Protein AF-A0A5B7I3T1-F1 (afdb_monomer_lite)

pLDDT: mean 74.17, std 13.53, range [40.31, 91.31]

Structure (mmCIF, N/CA/C/O backbone):
data_AF-A0A5B7I3T1-F1
#
_entry.id   AF-A0A5B7I3T1-F1
#
loop_
_atom_site.group_PDB
_atom_site.id
_atom_site.type_symbol
_atom_site.label_atom_id
_atom_site.label_alt_id
_atom_site.label_comp_id
_atom_site.label_asym_id
_atom_site.label_entity_id
_atom_site.label_seq_id
_atom_site.pdbx_PDB_ins_code
_atom_site.Cartn_x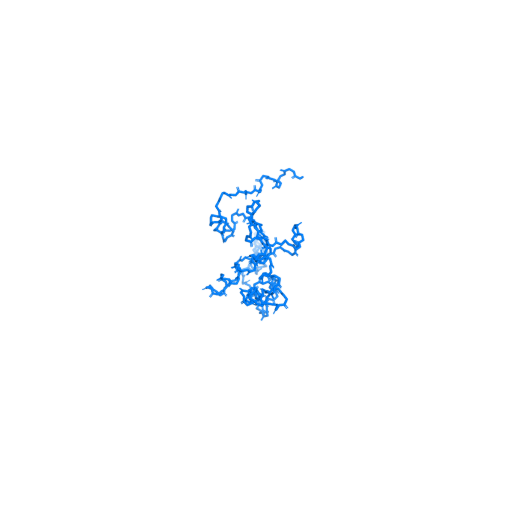
_atom_site.Cartn_y
_atom_site.Cartn_z
_atom_site.occupancy
_atom_site.B_iso_or_equiv
_atom_site.auth_seq_id
_atom_site.auth_comp_id
_atom_site.auth_asym_id
_atom_site.auth_atom_id
_atom_site.pdbx_PDB_model_num
ATOM 1 N N . MET A 1 1 ? 17.374 12.296 4.488 1.00 43.62 1 MET A N 1
ATOM 2 C CA . MET A 1 1 ? 15.973 12.044 4.910 1.00 43.62 1 MET A CA 1
ATOM 3 C C . MET A 1 1 ? 15.002 13.210 4.666 1.00 43.62 1 MET A C 1
ATOM 5 O O . MET A 1 1 ? 13.813 12.950 4.581 1.00 43.62 1 MET A O 1
ATOM 9 N N . GLY A 1 2 ? 15.448 14.465 4.498 1.00 49.62 2 GLY A N 1
ATOM 10 C CA . GLY A 1 2 ? 14.534 15.616 4.335 1.00 49.62 2 GLY A CA 1
ATOM 11 C C . GLY A 1 2 ? 13.860 15.791 2.962 1.00 49.62 2 GLY A C 1
ATOM 12 O O . GLY A 1 2 ? 12.846 16.472 2.872 1.00 49.62 2 GLY A O 1
ATOM 13 N N . HIS A 1 3 ? 14.375 15.177 1.889 1.00 48.91 3 HIS A N 1
ATOM 14 C CA . HIS A 1 3 ? 13.813 15.349 0.537 1.00 48.91 3 HIS A CA 1
ATOM 15 C C . HIS A 1 3 ? 12.575 14.467 0.271 1.00 48.91 3 HIS A C 1
ATOM 17 O O . HIS A 1 3 ? 11.717 14.838 -0.525 1.00 48.91 3 HIS A O 1
ATOM 23 N N . LEU A 1 4 ? 12.450 13.332 0.970 1.00 54.28 4 LEU A N 1
ATOM 24 C CA . LEU A 1 4 ? 11.307 12.415 0.847 1.00 54.28 4 LEU A CA 1
ATOM 25 C C . LEU A 1 4 ? 10.047 12.960 1.531 1.00 54.28 4 LEU A C 1
ATOM 27 O O . LEU A 1 4 ? 8.945 12.756 1.040 1.00 54.28 4 LEU A O 1
ATOM 31 N N . MET A 1 5 ? 10.191 13.720 2.623 1.00 52.44 5 MET A N 1
ATOM 32 C CA . MET A 1 5 ? 9.030 14.297 3.314 1.00 52.44 5 MET A CA 1
ATOM 33 C C . MET A 1 5 ? 8.303 15.366 2.492 1.00 52.44 5 MET A C 1
ATOM 35 O O . MET A 1 5 ? 7.105 15.547 2.670 1.00 52.44 5 MET A O 1
ATOM 39 N N . LYS A 1 6 ? 8.980 16.010 1.531 1.00 54.41 6 LYS A N 1
ATOM 40 C CA . LYS A 1 6 ? 8.332 16.928 0.577 1.00 54.41 6 LYS A CA 1
ATOM 41 C C . LYS A 1 6 ? 7.476 16.209 -0.474 1.00 54.41 6 LYS A C 1
ATOM 43 O O . LYS A 1 6 ? 6.764 16.873 -1.216 1.00 54.41 6 LYS A O 1
ATOM 48 N N . GLN A 1 7 ? 7.562 14.881 -0.554 1.00 56.81 7 GLN A N 1
ATOM 49 C CA . GLN A 1 7 ? 6.804 14.050 -1.495 1.00 56.81 7 GLN A CA 1
ATOM 50 C C . GLN A 1 7 ? 5.624 13.333 -0.825 1.00 56.81 7 GLN A C 1
ATOM 52 O O . GLN A 1 7 ? 4.859 12.651 -1.503 1.00 56.81 7 GLN A O 1
ATOM 57 N N . LEU A 1 8 ? 5.462 13.480 0.495 1.00 63.47 8 LEU A N 1
ATOM 58 C CA . LEU A 1 8 ? 4.336 12.913 1.223 1.00 63.47 8 LEU A CA 1
ATOM 59 C C . LEU A 1 8 ? 3.145 13.874 1.127 1.00 63.47 8 LEU A C 1
ATOM 61 O O . LEU A 1 8 ? 3.065 14.860 1.857 1.00 63.47 8 LEU A O 1
ATOM 65 N N . TYR A 1 9 ? 2.223 13.586 0.213 1.00 64.50 9 TYR A N 1
ATOM 66 C CA . TYR A 1 9 ? 0.971 14.323 0.090 1.00 64.50 9 TYR A CA 1
ATOM 67 C C . TYR A 1 9 ? -0.132 13.608 0.876 1.00 64.50 9 TYR A C 1
ATOM 69 O O . TYR A 1 9 ? -0.548 12.505 0.526 1.00 64.50 9 TYR A O 1
ATOM 77 N N . VAL A 1 10 ? -0.607 14.243 1.949 1.00 70.31 10 VAL A N 1
ATOM 78 C CA . VAL A 1 10 ? -1.804 13.814 2.683 1.00 70.31 10 VAL A CA 1
ATOM 79 C C . VAL A 1 10 ? -2.955 14.693 2.207 1.00 70.31 10 VAL A C 1
ATOM 81 O O . VAL A 1 10 ? -3.184 15.781 2.729 1.00 70.31 10 VAL A O 1
ATOM 84 N N . GLY A 1 11 ? -3.616 14.249 1.139 1.00 67.00 11 GLY A N 1
ATOM 85 C CA . GLY A 1 11 ? -4.779 14.934 0.582 1.00 67.00 11 GLY A CA 1
ATOM 86 C C . GLY A 1 11 ? -6.027 14.752 1.455 1.00 67.00 11 GLY A C 1
ATOM 87 O O . GLY A 1 11 ? -6.175 13.710 2.098 1.00 67.00 11 GLY A O 1
ATOM 88 N N . PRO A 1 12 ? -6.950 15.730 1.472 1.00 69.19 12 PRO A N 1
ATOM 89 C CA . PRO A 1 12 ? -8.175 15.655 2.266 1.00 69.19 12 PRO A CA 1
ATOM 90 C C . PRO A 1 12 ? -9.205 14.671 1.695 1.00 69.19 12 PRO A C 1
ATOM 92 O O . PRO A 1 12 ? -10.123 14.274 2.411 1.00 69.19 12 PRO A O 1
ATOM 95 N N . SER A 1 13 ? -9.079 14.273 0.422 1.00 77.69 13 SER A N 1
ATOM 96 C CA . SER A 1 13 ? -10.058 13.424 -0.249 1.00 77.69 13 SER A CA 1
ATOM 97 C C . SER A 1 13 ? -9.448 12.112 -0.762 1.00 77.69 13 SER A C 1
ATOM 99 O O . SER A 1 13 ? -8.429 12.070 -1.455 1.00 77.69 13 SER A O 1
ATOM 101 N N . ILE A 1 14 ? -10.112 11.005 -0.422 1.00 78.62 14 ILE A N 1
ATOM 102 C CA . ILE A 1 14 ? -9.814 9.672 -0.957 1.00 78.62 14 ILE A CA 1
ATOM 103 C C . ILE A 1 14 ? -9.957 9.615 -2.492 1.00 78.62 14 ILE A C 1
ATOM 105 O O . ILE A 1 14 ? -9.068 9.039 -3.118 1.00 78.62 14 ILE A O 1
ATOM 109 N N . PRO A 1 15 ? -11.003 10.181 -3.138 1.00 80.69 15 PRO A N 1
ATOM 110 C CA . PRO A 1 15 ? -11.167 10.028 -4.585 1.00 80.69 15 PRO A CA 1
ATOM 111 C C . PRO A 1 15 ? -10.068 10.721 -5.397 1.00 80.69 15 PRO A C 1
ATOM 113 O O . PRO A 1 15 ? -9.566 10.127 -6.350 1.00 80.69 15 PRO A O 1
ATOM 116 N N . GLU A 1 16 ? -9.626 11.923 -5.010 1.00 81.88 16 GLU A N 1
ATOM 117 C CA . GLU A 1 16 ? -8.469 12.569 -5.654 1.00 81.88 16 GLU A CA 1
ATOM 118 C C . GLU A 1 16 ? -7.197 11.750 -5.423 1.00 81.88 16 GLU A C 1
ATOM 120 O O . GLU A 1 16 ? -6.368 11.608 -6.324 1.00 81.88 16 GLU A O 1
ATOM 125 N N . GLY A 1 17 ? -7.105 11.142 -4.235 1.00 79.94 17 GLY A N 1
ATOM 126 C CA . GLY A 1 17 ? -6.115 10.140 -3.865 1.00 79.94 17 GLY A CA 1
ATOM 127 C C . GLY A 1 17 ? -5.944 9.030 -4.882 1.00 79.94 17 GLY A C 1
ATOM 128 O O . GLY A 1 17 ? -4.882 8.820 -5.472 1.00 79.94 17 GLY A O 1
ATOM 129 N N . VAL A 1 18 ? -7.050 8.334 -5.092 1.00 82.12 18 VAL A N 1
ATOM 130 C CA . VAL A 1 18 ? -7.133 7.180 -5.975 1.00 82.12 18 VAL A CA 1
ATOM 131 C C . VAL A 1 18 ? -6.884 7.591 -7.427 1.00 82.12 18 VAL A C 1
ATOM 133 O O . VAL A 1 18 ? -6.126 6.926 -8.129 1.00 82.12 18 VAL A O 1
ATOM 136 N N . MET A 1 19 ? -7.447 8.713 -7.881 1.00 83.19 19 MET A N 1
ATOM 137 C CA . MET A 1 19 ? -7.236 9.193 -9.251 1.00 83.19 19 MET A CA 1
ATOM 138 C C . MET A 1 19 ? -5.780 9.585 -9.522 1.00 83.19 19 MET A C 1
ATOM 140 O O . MET A 1 19 ? -5.239 9.264 -10.581 1.00 83.19 19 MET A O 1
ATOM 144 N N . GLY A 1 20 ? -5.118 10.234 -8.563 1.00 81.50 20 GLY A N 1
ATOM 145 C CA . GLY A 1 20 ? -3.697 10.561 -8.665 1.00 81.50 20 GLY A CA 1
ATOM 146 C C . GLY A 1 20 ? -2.802 9.322 -8.723 1.00 81.50 20 GLY A C 1
ATOM 147 O O . GLY A 1 20 ? -1.888 9.257 -9.548 1.00 81.50 20 GLY A O 1
ATOM 148 N N . MET A 1 21 ? -3.134 8.296 -7.934 1.00 84.50 21 MET A N 1
ATOM 149 C CA . MET A 1 21 ? -2.476 6.989 -7.982 1.00 84.50 21 MET A CA 1
ATOM 150 C C . MET A 1 21 ? -2.585 6.346 -9.378 1.00 84.50 21 MET A C 1
ATOM 152 O O . MET A 1 21 ? -1.577 5.916 -9.934 1.00 84.50 21 MET A O 1
ATOM 156 N N . TYR A 1 22 ? -3.776 6.324 -9.989 1.00 82.12 22 TYR A N 1
ATOM 157 C CA . TYR A 1 22 ? -3.974 5.753 -11.334 1.00 82.12 22 TYR A CA 1
ATOM 158 C C . TYR A 1 22 ? -3.317 6.558 -12.464 1.00 82.12 22 TYR A C 1
ATOM 160 O O . TYR A 1 22 ? -2.954 5.990 -13.504 1.00 82.12 22 TYR A O 1
ATOM 168 N N . ASN A 1 23 ? -3.162 7.869 -12.278 1.00 83.81 23 ASN A N 1
ATOM 169 C CA . ASN A 1 23 ? -2.473 8.751 -13.220 1.00 83.81 23 ASN A CA 1
ATOM 170 C C . ASN A 1 23 ? -0.947 8.758 -13.034 1.00 83.81 23 ASN A C 1
ATOM 172 O O . ASN A 1 23 ? -0.246 9.308 -13.880 1.00 83.81 23 ASN A O 1
ATOM 176 N N . GLY A 1 24 ? -0.428 8.135 -11.971 1.00 79.75 24 GLY A N 1
ATOM 177 C CA . GLY A 1 24 ? 1.007 8.066 -11.689 1.00 79.75 24 GLY A CA 1
ATOM 178 C C . GLY A 1 24 ? 1.609 9.390 -11.216 1.00 79.75 24 GLY A C 1
ATOM 179 O O . GLY A 1 24 ? 2.817 9.580 -11.323 1.00 79.75 24 GLY A O 1
ATOM 180 N N . THR A 1 25 ? 0.793 10.319 -10.711 1.00 79.12 25 THR A N 1
ATOM 181 C CA . THR A 1 2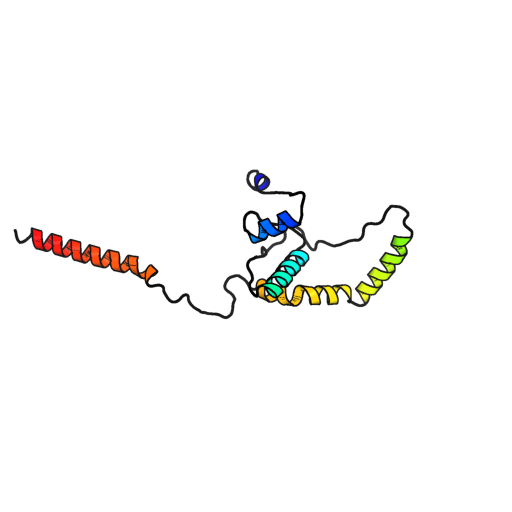5 ? 1.276 11.629 -10.246 1.00 79.12 25 THR A CA 1
ATOM 182 C C . THR A 1 25 ? 1.927 11.553 -8.866 1.00 79.12 25 THR A C 1
ATOM 184 O O . THR A 1 25 ? 2.803 12.360 -8.561 1.00 79.12 25 THR A O 1
ATOM 187 N N . TRP A 1 26 ? 1.533 10.586 -8.034 1.00 78.75 26 TRP A N 1
ATOM 188 C CA . TRP A 1 26 ? 2.113 10.346 -6.712 1.00 78.75 26 TRP A CA 1
ATOM 189 C C . TRP A 1 26 ? 1.893 8.905 -6.244 1.00 78.75 26 TRP A C 1
ATOM 191 O O . TRP A 1 26 ? 1.019 8.191 -6.738 1.00 78.75 26 TRP A O 1
ATOM 201 N N . ALA A 1 27 ? 2.714 8.476 -5.283 1.00 79.00 27 ALA A N 1
ATOM 202 C CA . ALA A 1 27 ? 2.577 7.180 -4.633 1.00 79.00 27 ALA A CA 1
ATOM 203 C C . ALA A 1 27 ? 1.527 7.251 -3.516 1.00 79.00 27 ALA A C 1
ATOM 205 O O . ALA A 1 27 ? 1.546 8.167 -2.695 1.00 79.00 27 ALA A O 1
ATOM 206 N N . TYR A 1 28 ? 0.642 6.257 -3.465 1.00 79.00 28 TYR A N 1
ATOM 207 C CA . TYR A 1 28 ? -0.413 6.152 -2.461 1.00 79.00 28 TYR A CA 1
ATOM 208 C C . TYR A 1 28 ? -0.076 5.055 -1.448 1.00 79.00 28 TYR A C 1
ATOM 210 O O . TYR A 1 28 ? 0.364 3.969 -1.826 1.00 79.00 28 TYR A O 1
ATOM 218 N N . THR A 1 29 ? -0.278 5.328 -0.159 1.00 78.94 29 THR A N 1
ATOM 219 C CA . THR A 1 29 ? -0.042 4.362 0.922 1.00 78.94 29 THR A CA 1
ATOM 220 C C . THR A 1 29 ? -1.326 4.129 1.710 1.00 78.94 29 THR A C 1
ATOM 222 O O . THR A 1 29 ? -2.014 5.071 2.098 1.00 78.94 29 THR A O 1
ATOM 225 N N . THR A 1 30 ? -1.674 2.862 1.914 1.00 80.31 30 THR A N 1
ATOM 226 C CA . THR A 1 30 ? -2.818 2.422 2.720 1.00 80.31 30 THR A CA 1
ATOM 227 C C . THR A 1 30 ? -2.589 0.976 3.167 1.00 80.31 30 THR A C 1
ATOM 229 O O . THR A 1 30 ? -1.549 0.380 2.881 1.00 80.31 30 THR A O 1
ATOM 232 N N . ILE A 1 31 ? -3.561 0.398 3.866 1.00 82.25 31 ILE A N 1
ATOM 233 C CA . ILE A 1 31 ? -3.558 -1.009 4.269 1.00 82.25 31 ILE A CA 1
ATOM 234 C C . ILE A 1 31 ? -3.451 -1.886 3.010 1.00 82.25 31 ILE A C 1
ATOM 236 O O . ILE A 1 31 ? -4.241 -1.751 2.076 1.00 82.25 31 ILE A O 1
ATOM 240 N N . THR A 1 32 ? -2.503 -2.826 2.993 1.00 80.81 32 THR A N 1
ATOM 241 C CA . THR A 1 32 ? -2.210 -3.693 1.837 1.00 80.81 32 THR A CA 1
ATOM 242 C C . THR A 1 32 ? -3.449 -4.389 1.271 1.00 80.81 32 THR A C 1
ATOM 244 O O . THR A 1 32 ? -3.622 -4.439 0.057 1.00 80.81 32 THR A O 1
ATOM 247 N N . ARG A 1 33 ? -4.365 -4.870 2.124 1.00 79.88 33 ARG A N 1
ATOM 248 C CA . ARG A 1 33 ? -5.598 -5.525 1.653 1.00 79.88 33 ARG A CA 1
ATOM 249 C C . ARG A 1 33 ? -6.522 -4.578 0.878 1.00 79.88 33 ARG A C 1
ATOM 251 O O . ARG A 1 33 ? -7.167 -5.010 -0.070 1.00 79.88 33 ARG A O 1
ATOM 258 N N . THR A 1 34 ? -6.530 -3.288 1.207 1.00 81.88 34 THR A N 1
ATOM 259 C CA . THR A 1 34 ? -7.271 -2.272 0.445 1.00 81.88 34 THR A CA 1
ATOM 260 C C . THR A 1 34 ? -6.651 -2.056 -0.937 1.00 81.88 34 THR A C 1
ATOM 262 O O . THR A 1 34 ? -7.372 -1.912 -1.919 1.00 81.88 34 THR A O 1
ATOM 265 N N . LEU A 1 35 ? -5.318 -2.098 -1.048 1.00 82.50 35 LEU A N 1
ATOM 266 C CA . LEU A 1 35 ? -4.643 -2.046 -2.351 1.00 82.50 35 LEU A CA 1
ATOM 267 C C . LEU A 1 35 ? -4.983 -3.269 -3.212 1.00 82.50 35 LEU A C 1
ATOM 269 O O . LEU A 1 35 ? -5.236 -3.121 -4.404 1.00 82.50 35 LEU A O 1
ATOM 273 N N . HIS A 1 36 ? -5.047 -4.461 -2.611 1.00 83.38 36 HIS A N 1
ATOM 274 C CA . HIS A 1 36 ? -5.487 -5.672 -3.312 1.00 83.38 36 HIS A CA 1
ATOM 275 C C . HIS A 1 36 ? -6.927 -5.539 -3.821 1.00 83.38 36 HIS A C 1
ATOM 277 O O . HIS A 1 36 ? -7.198 -5.898 -4.961 1.00 83.38 36 HIS A O 1
ATOM 283 N N . TYR A 1 37 ? -7.829 -4.973 -3.016 1.00 84.25 37 TYR A N 1
ATOM 284 C CA . TYR A 1 37 ? -9.200 -4.693 -3.443 1.00 84.25 37 TYR A CA 1
ATOM 285 C C . TYR A 1 37 ? -9.256 -3.734 -4.641 1.00 84.25 37 TYR A C 1
ATOM 287 O O . TYR A 1 37 ? -9.972 -3.997 -5.602 1.00 84.25 37 TYR A O 1
ATOM 295 N N . PHE A 1 38 ? -8.472 -2.649 -4.635 1.00 83.62 38 PHE A N 1
ATOM 296 C CA . PHE A 1 38 ? -8.423 -1.735 -5.782 1.00 83.62 38 PHE A CA 1
ATOM 297 C C . PHE A 1 38 ? -7.890 -2.409 -7.049 1.00 83.62 38 PHE A C 1
ATOM 299 O O . PHE A 1 38 ? -8.427 -2.171 -8.129 1.00 83.62 38 PHE A O 1
ATOM 306 N N . LEU A 1 39 ? -6.872 -3.266 -6.917 1.00 83.81 39 LEU A N 1
ATOM 307 C CA . LEU A 1 39 ? -6.375 -4.077 -8.028 1.00 83.81 39 LEU A CA 1
ATOM 308 C C . LEU A 1 39 ? -7.454 -5.015 -8.570 1.00 83.81 39 LEU A C 1
ATOM 310 O O . LEU A 1 39 ? -7.641 -5.065 -9.781 1.00 83.81 39 LEU A O 1
ATOM 314 N N . ASP A 1 40 ? -8.163 -5.724 -7.689 1.00 83.44 40 ASP A N 1
ATOM 315 C CA . ASP A 1 40 ? -9.244 -6.639 -8.066 1.00 83.44 40 ASP A CA 1
ATOM 316 C C . ASP A 1 40 ? -10.355 -5.903 -8.820 1.00 83.44 40 ASP A C 1
ATOM 318 O O . ASP A 1 40 ? -10.685 -6.259 -9.949 1.00 83.44 40 ASP A O 1
ATOM 322 N N . ALA A 1 41 ? -10.854 -4.807 -8.243 1.00 82.44 41 ALA A N 1
ATOM 323 C CA . ALA A 1 41 ? -11.933 -4.013 -8.817 1.00 82.44 41 ALA A CA 1
ATOM 324 C C . ALA A 1 41 ? -11.555 -3.413 -10.180 1.00 82.44 41 ALA A C 1
ATOM 326 O O . ALA A 1 41 ? -12.360 -3.430 -11.111 1.00 82.44 41 ALA A O 1
ATOM 327 N N . HIS A 1 42 ? -10.326 -2.910 -10.326 1.00 81.12 42 HIS A N 1
ATOM 328 C CA . HIS A 1 42 ? -9.849 -2.379 -11.603 1.00 81.12 42 HIS A CA 1
ATOM 329 C C . HIS A 1 42 ? -9.634 -3.486 -12.638 1.00 81.12 42 HIS A C 1
ATOM 331 O O . HIS A 1 42 ? -9.987 -3.323 -13.807 1.00 81.12 42 HIS A O 1
ATOM 337 N N . PHE A 1 43 ? -9.083 -4.629 -12.226 1.00 80.00 43 PHE A N 1
ATOM 338 C CA . PHE A 1 43 ? -8.899 -5.777 -13.106 1.00 80.00 43 PHE A CA 1
ATOM 339 C C . PHE A 1 43 ? -10.241 -6.339 -13.584 1.00 80.00 43 PHE A C 1
ATOM 341 O O . PHE A 1 43 ? -10.389 -6.613 -14.770 1.00 80.00 43 PHE A O 1
ATOM 348 N N . ALA A 1 44 ? -11.243 -6.425 -12.710 1.00 80.44 44 ALA A N 1
ATOM 349 C CA . ALA A 1 44 ? -12.589 -6.857 -13.074 1.00 80.44 44 ALA A CA 1
ATOM 350 C C . ALA A 1 44 ? -13.253 -5.936 -14.117 1.00 80.44 44 ALA A C 1
ATOM 352 O O . ALA A 1 44 ? -14.052 -6.405 -14.922 1.00 80.44 44 ALA A O 1
ATOM 353 N N . GLN A 1 45 ? -12.919 -4.640 -14.125 1.00 80.62 45 GLN A N 1
ATOM 354 C CA . GLN A 1 45 ? -13.475 -3.670 -15.076 1.00 80.62 45 GLN A CA 1
ATOM 355 C C . GLN A 1 45 ? -12.703 -3.595 -16.399 1.00 80.62 45 GLN A C 1
ATOM 357 O O . GLN A 1 45 ? -13.314 -3.514 -17.461 1.00 80.62 45 GLN A O 1
ATOM 362 N N . VAL A 1 46 ? -11.367 -3.576 -16.344 1.00 81.12 46 VAL A N 1
ATOM 363 C CA . VAL A 1 46 ? -10.505 -3.247 -17.497 1.00 81.12 46 VAL A CA 1
ATOM 364 C C . VAL A 1 46 ? -9.737 -4.468 -18.018 1.00 81.12 46 VAL A C 1
ATOM 366 O O . VAL A 1 46 ? -9.250 -4.459 -19.145 1.00 81.12 46 VAL A O 1
ATOM 369 N N . GLY A 1 47 ? -9.584 -5.520 -17.210 1.00 74.94 47 GLY A N 1
ATOM 370 C CA . GLY A 1 47 ? -8.800 -6.713 -17.551 1.00 74.94 47 GLY A CA 1
ATOM 371 C C . GLY A 1 47 ? -7.286 -6.483 -17.595 1.00 74.94 47 GLY A C 1
ATOM 372 O O . GLY A 1 47 ? -6.553 -7.314 -18.125 1.00 74.94 47 GLY A O 1
ATOM 373 N N . SER A 1 48 ? -6.793 -5.353 -17.070 1.00 74.81 48 SER A N 1
ATOM 374 C CA . SER A 1 48 ? -5.364 -5.018 -17.052 1.00 74.81 48 SER A CA 1
ATOM 375 C C . SER A 1 48 ? -4.916 -4.418 -15.718 1.00 74.81 48 SER A C 1
ATOM 377 O O . SER A 1 48 ? -5.674 -3.737 -15.019 1.00 74.81 48 SER A O 1
ATOM 379 N N . CYS A 1 49 ? -3.654 -4.674 -15.371 1.00 77.44 49 CYS A N 1
ATOM 380 C CA . CYS A 1 49 ? -3.036 -4.256 -14.117 1.00 77.44 49 CYS A CA 1
ATOM 381 C C . CYS A 1 49 ? -2.114 -3.059 -14.370 1.00 77.44 49 CYS A C 1
ATOM 383 O O . CYS A 1 49 ? -1.005 -3.215 -14.877 1.00 77.44 49 CYS A O 1
ATOM 385 N N . LYS A 1 50 ? -2.581 -1.853 -14.037 1.00 74.62 50 LYS A N 1
ATOM 386 C CA . LYS A 1 50 ? -1.800 -0.612 -14.190 1.00 74.62 50 LYS A CA 1
ATOM 387 C C . LYS A 1 50 ? -1.011 -0.237 -12.930 1.00 74.62 50 LYS A C 1
ATOM 389 O O . LYS A 1 50 ? -0.079 0.558 -12.998 1.00 74.62 50 LYS A O 1
ATOM 394 N N . LEU A 1 51 ? -1.391 -0.796 -11.783 1.00 76.69 51 LEU A N 1
ATOM 395 C CA . LEU A 1 51 ? -0.804 -0.491 -10.482 1.00 76.69 51 LEU A CA 1
ATOM 396 C C . LEU A 1 51 ? 0.104 -1.630 -10.016 1.00 76.69 51 LEU A C 1
ATOM 398 O O . LEU A 1 51 ? -0.182 -2.800 -10.258 1.00 76.69 51 LEU A O 1
ATOM 402 N N . TYR A 1 52 ? 1.168 -1.268 -9.305 1.00 76.75 52 TYR A N 1
ATOM 403 C CA . TYR A 1 52 ? 2.090 -2.195 -8.657 1.00 76.75 52 TYR A CA 1
ATOM 404 C C . TYR A 1 52 ? 2.164 -1.882 -7.162 1.00 76.75 52 TYR A C 1
ATOM 406 O O . TYR A 1 52 ? 2.187 -0.715 -6.766 1.00 76.75 52 TYR A O 1
ATOM 414 N N . ILE A 1 53 ? 2.214 -2.926 -6.335 1.00 78.69 53 ILE A N 1
ATOM 415 C CA . ILE A 1 53 ? 2.361 -2.809 -4.882 1.00 78.69 53 ILE A CA 1
ATOM 416 C C . ILE A 1 53 ? 3.819 -3.099 -4.530 1.00 78.6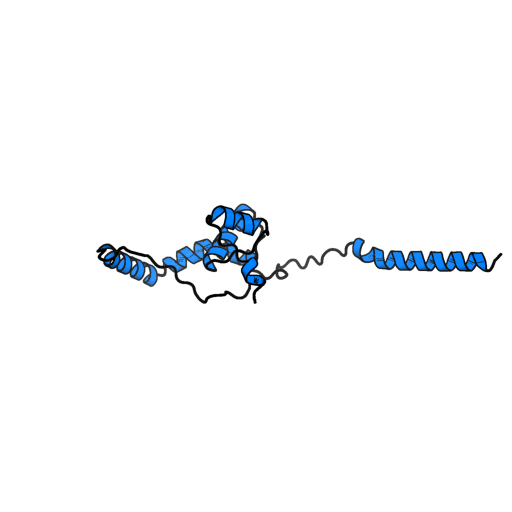9 53 ILE A C 1
ATOM 418 O O . ILE A 1 53 ? 4.371 -4.116 -4.943 1.00 78.69 53 ILE A O 1
ATOM 422 N N . ALA A 1 54 ? 4.449 -2.205 -3.766 1.00 75.62 54 ALA A N 1
ATOM 423 C CA . ALA A 1 54 ? 5.815 -2.405 -3.292 1.00 75.62 54 ALA A CA 1
ATOM 424 C C . ALA A 1 54 ? 5.941 -3.702 -2.468 1.00 75.62 54 ALA A C 1
ATOM 426 O O . ALA A 1 54 ? 5.043 -4.053 -1.705 1.00 75.62 54 ALA A O 1
ATOM 427 N N . SER A 1 55 ? 7.073 -4.398 -2.607 1.00 67.62 55 SER A N 1
ATOM 428 C CA . SER A 1 55 ? 7.306 -5.711 -1.986 1.00 67.62 55 SER A CA 1
ATOM 429 C C . SER A 1 55 ? 7.370 -5.673 -0.457 1.00 67.62 55 SER A C 1
ATOM 431 O O . SER A 1 55 ? 7.127 -6.691 0.188 1.00 67.62 55 SER A O 1
ATOM 433 N N . SER A 1 56 ? 7.680 -4.516 0.129 1.00 66.38 56 SER A N 1
ATOM 434 C CA . SER A 1 56 ? 7.714 -4.305 1.573 1.00 66.38 56 SER A CA 1
ATOM 435 C C . SER A 1 56 ? 6.715 -3.230 2.002 1.00 66.38 56 SER A C 1
ATOM 437 O O . SER A 1 56 ? 6.684 -2.119 1.473 1.00 66.38 56 SER A O 1
ATOM 439 N N . GLY A 1 57 ? 5.887 -3.575 2.990 1.00 67.31 57 GLY A N 1
ATOM 440 C CA . GLY A 1 57 ? 5.040 -2.619 3.696 1.00 67.31 57 GLY A CA 1
ATOM 441 C C . GLY A 1 57 ? 5.839 -1.823 4.730 1.00 67.31 57 GLY A C 1
ATOM 442 O O . GLY A 1 57 ? 6.827 -2.311 5.276 1.00 67.31 57 GLY A O 1
ATOM 443 N N . PHE A 1 58 ? 5.399 -0.598 5.013 1.00 65.44 58 PHE A N 1
ATOM 444 C CA . PHE A 1 58 ? 6.019 0.270 6.025 1.00 65.44 58 PHE A CA 1
ATOM 445 C C . PHE A 1 58 ? 5.647 -0.124 7.458 1.00 65.44 58 PHE A C 1
ATOM 447 O O . PHE A 1 58 ? 6.453 0.012 8.375 1.00 65.44 58 PHE A O 1
ATOM 454 N N . PHE A 1 59 ? 4.423 -0.615 7.642 1.00 64.25 59 PHE A N 1
ATOM 455 C CA . PHE A 1 59 ? 3.882 -1.079 8.913 1.00 64.25 59 PHE A CA 1
ATOM 456 C C . PHE A 1 59 ? 3.467 -2.545 8.746 1.00 64.25 59 PHE A C 1
ATOM 458 O O . PHE A 1 59 ? 3.101 -2.952 7.643 1.00 64.25 59 PHE A O 1
ATOM 465 N N . GLY A 1 60 ? 3.565 -3.344 9.816 1.00 59.41 60 GLY A N 1
ATOM 466 C CA . GLY A 1 60 ? 3.139 -4.750 9.820 1.00 59.41 60 GLY A CA 1
ATOM 467 C C . GLY A 1 60 ? 1.639 -4.921 9.538 1.00 59.41 60 GLY A C 1
ATOM 468 O O . GLY A 1 60 ? 0.978 -4.009 9.041 1.00 59.41 60 GLY A O 1
ATOM 469 N N . ALA A 1 61 ? 1.073 -6.086 9.870 1.00 59.25 61 ALA A N 1
ATOM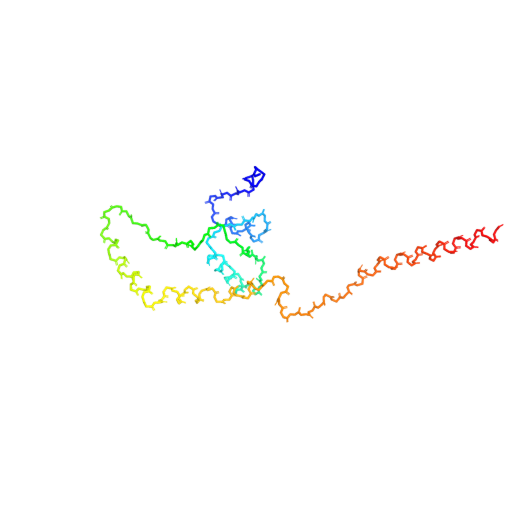 470 C CA . ALA A 1 61 ? -0.352 -6.366 9.667 1.00 59.25 61 ALA A CA 1
ATOM 471 C C . ALA A 1 61 ? -1.229 -5.275 10.317 1.00 59.25 61 ALA A C 1
ATOM 473 O O . ALA A 1 61 ? -1.435 -5.252 11.527 1.00 59.25 61 ALA A O 1
ATOM 474 N N . SER A 1 62 ? -1.703 -4.330 9.505 1.00 65.25 62 SER A N 1
ATOM 475 C CA . SER A 1 62 ? -2.515 -3.208 9.963 1.00 65.25 62 SER A CA 1
ATOM 476 C C . SER A 1 62 ? -3.936 -3.717 10.184 1.00 65.25 62 SER A C 1
ATOM 478 O O . SER A 1 62 ? -4.562 -4.217 9.249 1.00 65.25 62 SER A O 1
ATOM 480 N N . SER A 1 63 ? -4.426 -3.641 11.420 1.00 69.25 63 SER A N 1
ATOM 481 C CA . SER A 1 63 ? -5.749 -4.143 11.797 1.00 69.25 63 SER A CA 1
ATOM 482 C C . SER A 1 63 ? -6.841 -3.094 11.581 1.00 69.25 63 SER A C 1
ATOM 484 O O . SER A 1 63 ? -6.668 -1.933 11.955 1.00 69.25 63 SER A O 1
ATOM 486 N N . LEU A 1 64 ? -7.985 -3.514 11.039 1.00 76.88 64 LEU A N 1
ATOM 487 C CA . LEU A 1 64 ? -9.221 -2.729 11.029 1.00 76.88 64 LEU A CA 1
ATOM 488 C C . LEU A 1 64 ? -10.006 -2.998 12.317 1.00 76.88 64 LEU A C 1
ATOM 490 O O . LEU A 1 64 ? -10.207 -4.154 12.681 1.00 76.88 64 LEU A O 1
ATOM 494 N N . SER A 1 65 ? -10.469 -1.934 12.974 1.00 82.44 65 SER A N 1
ATOM 495 C CA . SER A 1 65 ? -11.199 -2.013 14.245 1.00 82.44 65 SER A CA 1
ATOM 496 C C . SER A 1 65 ? -12.400 -1.071 14.248 1.00 82.44 65 SER A C 1
ATOM 498 O O . SER A 1 65 ? -12.376 -0.019 13.610 1.00 82.44 65 SER A O 1
ATOM 500 N N . PHE A 1 66 ? -13.437 -1.425 15.009 1.00 86.00 66 PHE A N 1
ATOM 501 C CA . PHE A 1 66 ? -14.601 -0.566 15.221 1.00 86.00 66 PHE A CA 1
ATOM 502 C C . PHE A 1 66 ? -14.360 0.397 16.385 1.00 86.00 66 PHE A C 1
ATOM 504 O O . PHE A 1 66 ? -13.872 0.004 17.445 1.00 86.00 66 PHE A O 1
ATOM 511 N N . ALA A 1 67 ? -14.726 1.663 16.191 1.00 87.75 67 ALA A N 1
ATOM 512 C CA . ALA A 1 67 ? -14.710 2.672 17.239 1.00 87.75 67 ALA A CA 1
ATOM 513 C C . ALA A 1 67 ? -16.133 2.897 17.761 1.00 87.75 67 ALA A C 1
ATOM 515 O O . ALA A 1 67 ? -17.062 3.103 16.982 1.00 87.75 67 ALA A O 1
ATOM 516 N N . PHE A 1 68 ? -16.291 2.890 19.084 1.00 91.31 68 PHE A N 1
ATOM 517 C CA . PHE A 1 68 ? -17.562 3.160 19.755 1.00 91.31 68 PHE A CA 1
ATOM 518 C C . PHE A 1 68 ? -17.416 4.364 20.693 1.00 91.31 68 PHE A C 1
ATOM 520 O O . PHE A 1 68 ? -16.347 4.543 21.289 1.00 91.31 68 PHE A O 1
ATOM 527 N N . PRO A 1 69 ? -18.470 5.179 20.877 1.00 90.50 69 PRO A N 1
ATOM 528 C CA . PRO A 1 69 ? -18.458 6.225 21.889 1.00 90.50 69 PRO A CA 1
ATOM 529 C C . PRO A 1 69 ? -18.324 5.614 23.292 1.00 90.50 69 PRO A C 1
ATOM 531 O O . PRO A 1 69 ? -18.814 4.512 23.567 1.00 90.50 69 PRO A O 1
ATOM 534 N N . ARG A 1 70 ? -17.642 6.326 24.199 1.00 89.38 70 ARG A N 1
ATOM 535 C CA . ARG A 1 70 ? -17.445 5.863 25.583 1.00 89.38 70 ARG A CA 1
ATOM 536 C C . ARG A 1 70 ? -18.799 5.631 26.262 1.00 89.38 70 ARG A C 1
ATOM 538 O O . ARG A 1 70 ? -19.681 6.476 26.176 1.00 89.38 70 ARG A O 1
ATOM 545 N N . GLY A 1 71 ? -18.944 4.492 26.941 1.00 88.62 71 GLY A N 1
ATOM 546 C CA . GLY A 1 71 ? -20.186 4.105 27.624 1.00 88.62 71 GLY A CA 1
ATOM 547 C C . GLY A 1 71 ? -21.254 3.474 26.724 1.00 88.62 71 GLY A C 1
ATOM 548 O O . GLY A 1 71 ? -22.334 3.155 27.209 1.00 88.62 71 GLY A O 1
ATOM 549 N N . SER A 1 72 ? -20.977 3.262 25.433 1.00 88.06 72 SER A N 1
ATOM 550 C CA . SER A 1 72 ? -21.921 2.587 24.542 1.00 88.06 72 SER A CA 1
ATOM 551 C C . SER A 1 72 ? -22.140 1.127 24.947 1.00 88.06 72 SER A C 1
ATOM 553 O O . SER A 1 72 ? -21.195 0.336 25.002 1.00 88.06 72 SER A O 1
ATOM 555 N N . THR A 1 73 ? -23.401 0.746 25.154 1.00 88.94 73 THR A N 1
ATOM 556 C CA . THR A 1 73 ? -23.819 -0.652 25.356 1.00 88.94 73 THR A CA 1
ATOM 557 C C . THR A 1 73 ? -23.610 -1.507 24.104 1.00 88.94 73 THR A C 1
ATOM 559 O O . THR A 1 73 ? -23.463 -2.724 24.205 1.00 88.94 73 THR A O 1
ATOM 562 N N . LEU A 1 74 ? -23.508 -0.866 22.933 1.00 88.94 74 LEU A N 1
ATOM 563 C CA . LEU A 1 74 ? -23.354 -1.521 21.637 1.00 88.94 74 LEU A CA 1
ATOM 564 C C . LEU A 1 74 ? -22.026 -2.273 21.507 1.00 88.94 74 LEU A C 1
ATOM 566 O O . LEU A 1 74 ? -21.964 -3.291 20.823 1.00 88.94 74 LEU A O 1
ATOM 570 N N . LYS A 1 75 ? -20.971 -1.821 22.199 1.00 89.62 75 LYS A N 1
ATOM 571 C CA . LYS A 1 75 ? -19.656 -2.475 22.157 1.00 89.62 75 LYS A CA 1
ATOM 572 C C . LYS A 1 75 ? -19.759 -3.956 22.530 1.00 89.62 75 LYS A C 1
ATOM 574 O O . LYS A 1 75 ? -19.200 -4.802 21.845 1.00 89.62 75 LYS A O 1
ATOM 579 N N . ALA A 1 76 ? -20.471 -4.270 23.614 1.00 87.38 76 ALA A N 1
ATOM 580 C CA . ALA A 1 76 ? -20.555 -5.637 24.124 1.00 87.38 76 ALA A CA 1
ATOM 581 C C . ALA A 1 76 ? -21.311 -6.570 23.169 1.00 87.38 76 ALA A C 1
ATOM 583 O O . ALA A 1 76 ? -20.968 -7.746 23.041 1.00 87.38 76 ALA A O 1
ATOM 584 N N . GLU A 1 77 ? -22.334 -6.049 22.499 1.00 89.56 77 GLU A N 1
ATOM 585 C CA . GLU A 1 77 ? -23.106 -6.804 21.521 1.00 89.56 77 GLU A CA 1
ATOM 586 C C . GLU A 1 77 ? -22.303 -7.033 20.238 1.00 89.56 77 GLU A C 1
ATOM 588 O O . GLU A 1 77 ? -22.168 -8.172 19.786 1.00 89.56 77 GLU A O 1
ATOM 593 N N . VAL A 1 78 ? -21.701 -5.971 19.698 1.00 89.06 78 VAL A N 1
ATOM 594 C CA . VAL A 1 78 ? -20.944 -6.034 18.447 1.00 89.06 78 VAL A CA 1
ATOM 595 C C . VAL A 1 78 ? -19.677 -6.873 18.599 1.00 89.06 78 VAL A C 1
ATOM 597 O O . VAL A 1 78 ? -19.414 -7.704 17.733 1.00 89.06 78 VAL A O 1
ATOM 600 N N . ASP A 1 79 ? -18.954 -6.774 19.719 1.00 88.50 79 ASP A N 1
ATOM 601 C CA . ASP A 1 79 ? -17.784 -7.627 19.978 1.00 88.50 79 ASP A CA 1
ATOM 602 C C . ASP A 1 79 ? -18.158 -9.117 19.942 1.00 88.50 79 ASP A C 1
ATOM 604 O O . ASP A 1 79 ? -17.462 -9.917 19.320 1.00 88.50 79 ASP A O 1
ATOM 608 N N . ARG A 1 80 ? -19.292 -9.510 20.541 1.00 90.88 80 ARG A N 1
ATOM 609 C CA . ARG A 1 80 ? -19.759 -10.911 20.512 1.00 90.88 80 ARG A CA 1
ATOM 610 C C . ARG A 1 80 ? -20.122 -11.386 19.110 1.00 90.88 80 ARG A C 1
ATOM 612 O O . ARG A 1 80 ? -20.010 -12.578 18.822 1.00 90.88 80 ARG A O 1
ATOM 619 N N . VAL A 1 81 ? -20.645 -10.502 18.266 1.00 88.44 81 VAL A N 1
ATOM 620 C CA . VAL A 1 81 ? -20.985 -10.835 16.878 1.00 88.44 81 VAL A CA 1
ATOM 621 C C . VAL A 1 81 ? -19.714 -10.957 16.042 1.00 88.44 81 VAL A C 1
ATOM 623 O O . VAL A 1 81 ? -19.566 -11.946 15.331 1.00 88.44 81 VAL A O 1
ATOM 626 N N . ILE A 1 82 ? -18.773 -10.020 16.180 1.00 87.38 82 ILE A N 1
ATOM 627 C CA . ILE A 1 82 ? -17.484 -10.047 15.476 1.00 87.38 82 ILE A CA 1
ATOM 628 C C . ILE A 1 82 ? -16.684 -11.290 15.854 1.00 87.38 82 ILE A C 1
ATOM 630 O O . ILE A 1 82 ? -16.180 -11.963 14.962 1.00 87.38 82 ILE A O 1
ATOM 634 N N . LEU A 1 83 ? -16.610 -11.628 17.145 1.00 87.62 83 LEU A N 1
ATOM 635 C CA . LEU A 1 83 ? -15.929 -12.839 17.602 1.00 87.62 83 LEU A CA 1
ATOM 636 C C . LEU A 1 83 ? -16.527 -14.090 16.961 1.00 87.62 83 LEU A C 1
ATOM 638 O O . LEU A 1 83 ? -15.797 -14.884 16.386 1.00 87.62 83 LEU A O 1
ATOM 642 N N . ARG A 1 84 ? -17.859 -14.218 16.947 1.00 88.56 84 ARG A N 1
ATOM 643 C CA . ARG A 1 84 ? -18.517 -15.340 16.265 1.00 88.56 84 ARG A CA 1
ATOM 644 C C . ARG A 1 84 ? -18.203 -15.362 14.771 1.00 88.56 84 ARG A C 1
ATOM 646 O O . ARG A 1 84 ? -17.834 -16.403 14.247 1.00 88.56 84 ARG A O 1
ATOM 653 N N . LEU A 1 85 ? -18.319 -14.228 14.083 1.00 85.94 85 LEU A N 1
ATOM 654 C CA . LEU A 1 85 ? -18.008 -14.117 12.651 1.00 85.94 85 LEU A CA 1
ATOM 655 C C . LEU A 1 85 ? -16.552 -14.486 12.335 1.00 85.94 85 LEU A C 1
ATOM 657 O O . LEU A 1 85 ? -16.280 -15.076 11.288 1.00 85.94 85 LEU A O 1
ATOM 661 N N . HIS A 1 86 ? -15.633 -14.136 13.233 1.00 84.81 86 HIS A N 1
ATOM 662 C CA . HIS A 1 86 ? -14.226 -14.494 13.151 1.00 84.81 86 HIS A CA 1
ATOM 663 C C . HIS A 1 86 ? -14.013 -15.995 13.386 1.00 84.81 86 HIS A C 1
ATOM 665 O O . HIS A 1 86 ? -13.347 -16.636 12.579 1.00 84.81 86 HIS A O 1
ATOM 671 N N . ASP A 1 87 ? -14.625 -16.570 14.424 1.00 87.38 87 ASP A N 1
ATOM 672 C CA . ASP A 1 87 ? -14.515 -17.998 14.755 1.00 87.38 87 ASP A CA 1
ATOM 673 C C . ASP A 1 87 ? -15.109 -18.896 13.661 1.00 87.38 87 ASP A C 1
ATOM 675 O O . ASP A 1 87 ? -14.574 -19.962 13.366 1.00 87.38 87 ASP A O 1
ATOM 679 N N . PHE A 1 88 ? -16.174 -18.442 12.993 1.00 86.94 88 PHE A N 1
ATOM 680 C CA . PHE A 1 88 ? -16.724 -19.104 11.806 1.00 86.94 88 PHE A CA 1
ATOM 681 C C . PHE A 1 88 ? -15.853 -18.934 10.549 1.00 86.94 88 PHE A C 1
ATOM 683 O O . PHE A 1 88 ? -16.169 -19.506 9.507 1.00 86.94 88 PHE A O 1
ATOM 690 N N . GLY A 1 89 ? -14.788 -18.127 10.601 1.00 83.25 89 GLY A N 1
ATOM 691 C CA . GLY A 1 89 ? -13.927 -17.831 9.455 1.00 83.25 89 GLY A CA 1
ATOM 692 C C . GLY A 1 89 ? -14.610 -17.015 8.351 1.00 83.25 89 GLY A C 1
ATOM 693 O O . GLY A 1 89 ? -14.047 -16.851 7.269 1.00 83.25 89 GLY A O 1
ATOM 694 N N . LEU A 1 90 ? -15.812 -16.479 8.600 1.00 85.12 90 LEU A N 1
ATOM 695 C CA . LEU A 1 90 ? -16.617 -15.818 7.572 1.00 85.12 90 LEU A CA 1
ATOM 696 C C . LEU A 1 90 ? -15.974 -14.509 7.106 1.00 85.12 90 LEU A C 1
ATOM 698 O O . LEU A 1 90 ? -16.019 -14.190 5.922 1.00 85.12 90 LEU A O 1
ATOM 702 N N . ILE A 1 91 ? -15.341 -13.771 8.022 1.00 81.50 91 ILE A N 1
ATOM 703 C CA . ILE A 1 91 ? -14.657 -12.511 7.695 1.00 81.50 91 ILE A CA 1
ATOM 704 C C . ILE A 1 91 ? -13.523 -12.763 6.698 1.00 81.50 91 ILE A C 1
ATOM 706 O O . ILE A 1 91 ? -13.445 -12.088 5.674 1.00 81.50 91 ILE A O 1
ATOM 710 N N . GLU A 1 92 ? -12.672 -13.757 6.964 1.00 80.38 92 GLU A N 1
ATOM 711 C CA . GLU A 1 92 ? -11.566 -14.091 6.064 1.00 80.38 92 GLU A CA 1
ATOM 712 C C . GLU A 1 92 ? -12.094 -14.647 4.736 1.00 80.38 92 GLU A C 1
ATOM 714 O O . GLU A 1 92 ? -11.583 -14.278 3.682 1.00 80.38 92 GLU A O 1
ATOM 719 N N . HIS A 1 93 ? -13.160 -15.455 4.758 1.00 81.88 93 HIS A N 1
ATOM 720 C CA . HIS A 1 93 ? -13.777 -15.985 3.542 1.00 81.88 93 HIS A CA 1
ATOM 721 C C . HIS A 1 93 ? -14.327 -14.879 2.626 1.00 81.88 93 HIS A C 1
ATOM 723 O O . HIS A 1 93 ? -14.052 -14.871 1.426 1.00 81.88 93 HIS A O 1
ATOM 729 N N . LEU A 1 94 ? -15.061 -13.914 3.190 1.00 82.06 94 LEU A N 1
ATOM 730 C CA . LEU A 1 94 ? -15.575 -12.759 2.448 1.00 82.06 94 LEU A CA 1
ATOM 731 C C . LEU A 1 94 ? -14.435 -11.910 1.880 1.00 82.06 94 LEU A C 1
ATOM 733 O O . LEU A 1 94 ? -14.487 -11.478 0.729 1.00 82.06 94 LEU A O 1
ATOM 737 N N . LEU A 1 95 ? -13.384 -11.708 2.676 1.00 79.69 95 LEU A N 1
ATOM 738 C CA . LEU A 1 95 ? -12.236 -10.907 2.281 1.00 79.69 95 LEU A CA 1
ATOM 739 C C . LEU A 1 95 ? -11.441 -11.568 1.154 1.00 79.69 95 LEU A C 1
ATOM 741 O O . LEU A 1 95 ? -11.096 -10.897 0.187 1.00 79.69 95 LEU A O 1
ATOM 745 N N . GLN A 1 96 ? -11.202 -12.878 1.235 1.00 78.75 96 GLN A N 1
ATOM 746 C CA . GLN A 1 96 ? -10.568 -13.657 0.169 1.00 78.75 96 GLN A CA 1
ATOM 747 C C . GLN A 1 96 ? -11.420 -13.698 -1.101 1.00 78.75 96 GLN A C 1
ATOM 749 O O . GLN A 1 96 ? -10.874 -13.615 -2.199 1.00 78.75 96 GLN A O 1
ATOM 754 N N . GLY A 1 97 ? -12.747 -13.777 -0.965 1.00 77.12 97 GLY A N 1
ATOM 755 C CA . GLY A 1 97 ? -13.670 -13.710 -2.097 1.00 77.12 97 GLY A CA 1
ATOM 756 C C . GLY A 1 97 ? -13.589 -12.385 -2.859 1.00 77.12 97 GLY A C 1
ATOM 757 O O . GLY A 1 97 ? -13.682 -12.385 -4.083 1.00 77.12 97 GLY A O 1
ATOM 758 N N . GLN A 1 98 ? -13.364 -11.274 -2.152 1.00 76.31 98 GLN A N 1
ATOM 759 C CA . GLN A 1 98 ? -13.277 -9.926 -2.729 1.00 76.31 98 GLN A CA 1
ATOM 760 C C . GLN A 1 98 ? -11.933 -9.592 -3.392 1.00 76.31 98 GLN A C 1
ATOM 762 O O . GLN A 1 98 ? -11.882 -8.661 -4.186 1.00 76.31 98 GLN A O 1
ATOM 767 N N . VAL A 1 99 ? -10.847 -10.298 -3.061 1.00 77.12 99 VAL A N 1
ATOM 768 C CA . VAL A 1 99 ? -9.494 -10.016 -3.596 1.00 77.12 99 VAL A CA 1
ATOM 769 C C . VAL A 1 99 ? -8.933 -11.160 -4.441 1.00 77.12 99 VAL A C 1
ATOM 771 O O . VAL A 1 99 ? -7.726 -11.263 -4.659 1.00 77.12 99 VAL A O 1
ATOM 774 N N . ARG A 1 100 ? -9.792 -12.077 -4.889 1.00 72.94 100 ARG A N 1
ATOM 775 C CA . ARG A 1 100 ? -9.371 -13.320 -5.543 1.00 72.94 100 ARG A CA 1
ATOM 776 C C . ARG A 1 100 ? -8.626 -13.072 -6.863 1.00 72.94 100 ARG A C 1
ATOM 778 O O . ARG A 1 100 ? -7.643 -13.759 -7.149 1.00 72.94 100 ARG A O 1
ATOM 785 N N . ASN A 1 101 ? -9.043 -12.072 -7.634 1.00 68.19 101 ASN A N 1
ATOM 786 C CA . ASN A 1 101 ? -8.464 -11.692 -8.924 1.00 68.19 101 ASN A CA 1
ATOM 787 C C . ASN A 1 101 ? -7.242 -10.778 -8.778 1.00 68.19 101 ASN A C 1
ATOM 789 O O . ASN A 1 101 ? -6.438 -10.685 -9.704 1.00 68.19 101 ASN A O 1
ATOM 793 N N . SER A 1 102 ? -7.037 -10.147 -7.616 1.00 65.00 102 SER A N 1
ATOM 794 C CA . SER A 1 102 ? -5.856 -9.302 -7.385 1.00 65.00 102 SER A CA 1
ATOM 795 C C . SER A 1 102 ? -4.539 -10.078 -7.525 1.00 65.00 102 SER A C 1
ATOM 797 O O . SER A 1 102 ? -3.499 -9.484 -7.801 1.00 65.00 102 SER A O 1
ATOM 799 N N . SER A 1 103 ? -4.572 -11.403 -7.341 1.00 66.38 103 SER A N 1
ATOM 800 C CA . SER A 1 103 ? -3.427 -12.311 -7.499 1.00 66.38 103 SER A CA 1
ATOM 801 C C . SER A 1 103 ? -2.821 -12.299 -8.908 1.00 66.38 103 SER A C 1
ATOM 803 O O . SER A 1 103 ? -1.608 -12.451 -9.047 1.00 66.38 103 SER A O 1
ATOM 805 N N . GLU A 1 104 ? -3.621 -12.027 -9.942 1.00 67.81 104 GLU A N 1
ATOM 806 C CA . GLU A 1 104 ? -3.142 -11.876 -11.320 1.00 67.81 104 GLU A CA 1
ATOM 807 C C . GLU A 1 104 ? -2.283 -10.615 -11.490 1.00 67.81 104 GLU A C 1
ATOM 809 O O . GLU A 1 104 ? -1.276 -10.639 -12.197 1.00 67.81 104 GLU A O 1
ATOM 814 N N . CYS A 1 105 ? -2.620 -9.541 -10.769 1.00 70.50 105 CYS A N 1
ATOM 815 C CA . CYS A 1 105 ? -1.883 -8.276 -10.792 1.00 70.50 105 CYS A CA 1
ATOM 816 C C . CYS A 1 105 ? -0.657 -8.240 -9.876 1.00 70.50 105 CYS A C 1
ATOM 818 O O . CYS A 1 105 ? 0.190 -7.362 -10.014 1.00 70.50 105 CYS A O 1
ATOM 820 N N . LEU A 1 106 ? -0.562 -9.178 -8.936 1.00 67.94 106 LEU A N 1
ATOM 821 C CA . LEU A 1 106 ? 0.556 -9.293 -7.997 1.00 67.94 106 LEU A CA 1
ATOM 822 C C . LEU A 1 106 ? 1.707 -10.138 -8.545 1.00 67.94 106 LEU A C 1
ATOM 824 O O . LEU A 1 106 ? 2.756 -10.235 -7.905 1.00 67.94 106 LEU A O 1
ATOM 828 N N . LYS A 1 107 ? 1.532 -10.747 -9.725 1.00 62.94 107 LYS A N 1
ATOM 829 C CA . LYS A 1 107 ? 2.619 -11.418 -10.435 1.00 62.94 107 LYS A CA 1
ATOM 830 C C . LYS A 1 107 ? 3.719 -10.384 -10.705 1.00 62.94 107 LYS A C 1
ATOM 832 O O . LYS A 1 107 ? 3.423 -9.339 -11.288 1.00 62.94 107 LYS A O 1
ATOM 837 N N . PRO A 1 108 ? 4.974 -10.624 -10.273 1.00 54.47 108 PRO A N 1
ATOM 838 C CA . PRO A 1 108 ? 6.050 -9.661 -10.455 1.00 54.47 108 PRO A CA 1
ATOM 839 C C . PRO A 1 108 ? 6.151 -9.256 -11.924 1.00 54.47 108 PRO A C 1
ATOM 841 O O . PRO A 1 108 ? 6.018 -10.102 -12.815 1.00 54.47 108 PRO A O 1
ATOM 844 N N . VAL A 1 109 ? 6.361 -7.964 -12.170 1.00 49.16 109 VAL A N 1
ATOM 845 C CA . VAL A 1 109 ? 6.531 -7.398 -13.512 1.00 49.16 109 VAL A CA 1
ATOM 846 C C . VAL A 1 109 ? 7.653 -8.181 -14.210 1.00 49.16 109 VAL A C 1
ATOM 848 O O . VAL A 1 109 ? 8.806 -8.104 -13.795 1.00 49.16 109 VAL A O 1
ATOM 851 N N . GLY A 1 110 ? 7.298 -9.009 -15.202 1.00 48.56 110 GLY A N 1
ATO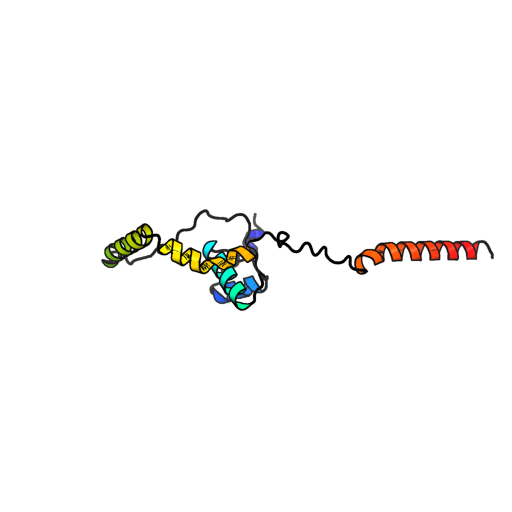M 852 C CA . GLY A 1 110 ? 8.211 -9.963 -15.859 1.00 48.56 110 GLY A CA 1
ATOM 853 C C . GLY A 1 110 ? 7.915 -11.458 -15.641 1.00 48.56 110 GLY A C 1
ATOM 854 O O . GLY A 1 110 ? 8.641 -12.291 -16.170 1.00 48.56 110 GLY A O 1
ATOM 855 N N . SER A 1 111 ? 6.860 -11.817 -14.902 1.00 41.44 111 SER A N 1
ATOM 856 C CA . SER A 1 111 ? 6.465 -13.218 -14.639 1.00 41.44 111 SER A CA 1
ATOM 857 C C . SER A 1 111 ? 5.124 -13.631 -15.252 1.00 41.44 111 SER A C 1
ATOM 859 O O . SER A 1 111 ? 4.610 -14.712 -14.953 1.00 41.44 111 SER A O 1
ATOM 861 N N . SER A 1 112 ? 4.549 -12.812 -16.141 1.00 40.31 112 SER A N 1
ATOM 862 C CA . SER A 1 112 ? 3.523 -13.342 -17.029 1.00 40.31 112 SER A CA 1
ATOM 863 C C . SER A 1 112 ? 4.175 -14.383 -17.935 1.00 40.31 112 SER A C 1
ATOM 865 O O . SER A 1 112 ? 5.235 -14.178 -18.526 1.00 40.31 112 SER A O 1
ATOM 867 N N . LEU A 1 113 ? 3.510 -15.527 -18.017 1.00 44.28 113 LEU A N 1
ATOM 868 C CA . LEU A 1 113 ? 3.754 -16.657 -18.905 1.00 44.28 113 LEU A CA 1
ATOM 869 C C . LEU A 1 113 ? 3.491 -16.266 -20.374 1.00 44.28 113 LEU A C 1
ATOM 871 O O . LEU A 1 113 ? 2.778 -16.931 -21.110 1.00 44.28 113 LEU A O 1
ATOM 875 N N . SER A 1 114 ? 4.066 -15.150 -20.805 1.00 41.78 114 SER A N 1
ATOM 876 C CA . SER A 1 114 ? 4.281 -14.807 -22.193 1.00 41.78 114 SER A CA 1
ATOM 877 C C . SER A 1 114 ? 5.738 -14.395 -22.291 1.00 41.78 114 SER A C 1
ATOM 879 O O . SER A 1 114 ? 6.108 -13.228 -22.205 1.00 41.78 114 SER A O 1
ATOM 881 N N . ARG A 1 115 ? 6.579 -15.405 -22.513 1.00 40.38 115 ARG A N 1
ATOM 882 C CA . ARG A 1 115 ? 7.825 -15.262 -23.261 1.00 40.38 115 ARG A CA 1
ATOM 883 C C . ARG A 1 115 ? 7.482 -14.841 -24.701 1.00 40.38 115 ARG A C 1
ATOM 885 O O . ARG A 1 115 ? 7.853 -15.506 -25.655 1.00 40.38 115 ARG A O 1
ATOM 892 N N . ALA A 1 116 ? 6.727 -13.760 -24.868 1.00 47.34 116 ALA A N 1
ATOM 893 C CA . ALA A 1 116 ? 6.883 -12.904 -26.016 1.00 47.34 116 ALA A CA 1
ATOM 894 C C . ALA A 1 116 ? 8.139 -12.111 -25.683 1.00 47.34 116 ALA A C 1
ATOM 896 O O . ALA A 1 116 ? 8.084 -11.015 -25.123 1.00 47.34 116 ALA A O 1
ATOM 897 N N . GLU A 1 117 ? 9.292 -12.727 -25.957 1.00 45.56 117 GLU A N 1
ATOM 898 C CA . GLU A 1 117 ? 10.472 -11.943 -26.277 1.00 45.56 117 GLU A CA 1
ATOM 899 C C . GLU A 1 117 ? 9.978 -10.808 -27.165 1.00 45.56 117 GLU A C 1
ATOM 901 O O . GLU A 1 117 ? 9.289 -11.069 -28.158 1.00 45.56 117 GLU A O 1
ATOM 906 N N . ARG A 1 118 ? 10.190 -9.556 -26.738 1.00 47.12 118 ARG A N 1
ATOM 907 C CA . ARG A 1 118 ? 9.881 -8.403 -27.584 1.00 47.12 118 ARG A CA 1
ATOM 908 C C . ARG A 1 118 ? 10.435 -8.757 -28.963 1.00 47.12 118 ARG A C 1
ATOM 910 O O . ARG A 1 118 ? 11.641 -9.006 -29.024 1.00 47.12 118 ARG A O 1
ATOM 917 N N . PRO A 1 119 ? 9.610 -8.856 -30.024 1.00 49.91 119 PRO A N 1
ATOM 918 C CA . PRO A 1 119 ? 10.144 -9.125 -31.346 1.00 49.91 119 PRO A CA 1
ATOM 919 C C . PRO A 1 119 ? 11.186 -8.044 -31.583 1.00 49.91 119 PRO A C 1
ATOM 921 O O . PRO A 1 119 ? 10.876 -6.858 -31.447 1.00 49.91 119 PRO A O 1
ATOM 924 N N . LEU A 1 120 ? 12.428 -8.487 -31.771 1.00 48.47 120 LEU A N 1
ATOM 925 C CA . LEU A 1 120 ? 13.611 -7.647 -31.820 1.00 48.47 120 LEU A CA 1
ATOM 926 C C . LEU A 1 120 ? 13.327 -6.529 -32.823 1.00 48.47 120 LEU A C 1
ATOM 928 O O . LEU A 1 120 ? 13.199 -6.774 -34.025 1.00 48.47 120 LEU A O 1
ATOM 932 N N . SER A 1 121 ? 13.070 -5.327 -32.310 1.00 57.12 121 SER A N 1
ATOM 933 C CA . SER A 1 121 ? 12.587 -4.242 -33.148 1.00 57.12 121 SER A CA 1
ATOM 934 C C . SER A 1 121 ? 13.733 -3.850 -34.065 1.00 57.12 121 SER A C 1
ATOM 936 O O . SER A 1 121 ? 14.864 -3.689 -33.611 1.00 57.12 121 SER A O 1
ATOM 938 N N . ILE A 1 122 ? 13.449 -3.642 -35.352 1.00 62.84 122 ILE A N 1
ATOM 939 C CA . ILE A 1 122 ? 14.416 -3.090 -36.318 1.00 62.84 122 ILE A CA 1
ATOM 940 C C . ILE A 1 122 ? 15.071 -1.801 -35.788 1.00 62.84 122 ILE A C 1
ATOM 942 O O . ILE A 1 122 ? 16.188 -1.466 -36.180 1.00 62.84 122 ILE A O 1
ATOM 946 N N . SER A 1 123 ? 14.406 -1.126 -34.842 1.00 66.50 123 SER A N 1
ATOM 947 C CA . SER A 1 123 ? 14.935 0.025 -34.124 1.00 66.50 123 SER A CA 1
ATOM 948 C C . SER A 1 123 ? 16.269 -0.234 -33.410 1.00 66.50 123 SER A C 1
ATOM 950 O O . SER A 1 123 ? 17.124 0.649 -33.396 1.00 66.50 123 SER A O 1
ATOM 952 N N . ASP A 1 124 ? 16.477 -1.427 -32.849 1.00 67.75 124 ASP A N 1
ATOM 953 C CA . ASP A 1 124 ? 17.695 -1.758 -32.095 1.00 67.75 124 ASP A CA 1
ATOM 954 C C . ASP A 1 124 ? 18.896 -2.014 -33.030 1.00 67.75 124 ASP A C 1
ATOM 956 O O . ASP A 1 124 ? 20.055 -1.900 -32.627 1.00 67.75 124 ASP A O 1
ATOM 960 N N . TYR A 1 125 ? 18.636 -2.271 -34.317 1.00 69.69 125 TYR A N 1
ATOM 961 C CA . TYR A 1 125 ? 19.656 -2.494 -35.345 1.00 69.69 125 TYR A CA 1
ATOM 962 C C . TYR A 1 125 ? 20.156 -1.212 -36.027 1.00 69.69 125 TYR A C 1
ATOM 964 O O . TYR A 1 125 ? 21.182 -1.257 -36.713 1.00 69.69 125 TYR A O 1
ATOM 972 N N . PHE A 1 126 ? 19.507 -0.056 -35.821 1.00 75.81 126 PHE A N 1
ATOM 973 C CA . PHE A 1 126 ? 19.952 1.208 -36.428 1.00 75.81 126 PHE A CA 1
ATOM 974 C C . PHE A 1 126 ? 21.366 1.606 -36.005 1.00 75.81 126 PHE A C 1
ATOM 976 O O . PHE A 1 126 ? 22.098 2.163 -36.818 1.00 75.81 126 PHE A O 1
ATOM 983 N N . GLY A 1 127 ? 21.788 1.273 -34.781 1.00 78.81 127 GLY A N 1
ATOM 984 C CA . GLY A 1 127 ? 23.153 1.544 -34.324 1.00 78.81 127 GLY A CA 1
ATOM 985 C C . GLY A 1 127 ? 24.209 0.824 -35.170 1.00 78.81 127 GLY A C 1
ATOM 986 O O . GLY A 1 127 ? 25.194 1.431 -35.588 1.00 78.81 127 GLY A O 1
ATOM 987 N N . VAL A 1 128 ? 23.973 -0.450 -35.497 1.00 82.50 128 VAL A N 1
ATOM 988 C CA . VAL A 1 128 ? 24.897 -1.262 -36.308 1.00 82.50 128 VAL A CA 1
ATOM 989 C C . VAL A 1 128 ? 24.875 -0.819 -37.772 1.00 82.50 128 VAL A C 1
ATOM 991 O O . VAL A 1 128 ? 25.930 -0.681 -38.393 1.00 82.50 128 VAL A O 1
ATOM 994 N N . LEU A 1 129 ? 23.688 -0.526 -38.312 1.00 82.19 129 LEU A N 1
ATOM 995 C CA . LEU A 1 129 ? 23.536 -0.009 -39.675 1.00 82.19 129 LEU A CA 1
ATOM 996 C C . LEU A 1 129 ? 24.224 1.352 -39.849 1.00 82.19 129 LEU A C 1
ATOM 998 O O . LEU A 1 129 ? 24.872 1.583 -40.869 1.00 82.19 129 LEU A O 1
ATOM 1002 N N . TYR A 1 130 ? 24.153 2.227 -38.844 1.00 86.81 130 TYR A N 1
ATOM 1003 C CA . TYR A 1 130 ? 24.802 3.537 -38.877 1.00 86.81 130 TYR A CA 1
ATOM 1004 C C . TYR A 1 130 ? 26.331 3.424 -38.908 1.00 86.81 130 TYR A C 1
ATOM 1006 O O . TYR A 1 130 ? 26.983 4.076 -39.723 1.00 86.81 130 TYR A O 1
ATOM 1014 N N . VAL A 1 131 ? 26.912 2.552 -38.075 1.00 88.31 131 VAL A N 1
ATOM 1015 C CA . VAL A 1 131 ? 28.365 2.300 -38.066 1.00 88.31 131 VAL A CA 1
ATOM 1016 C C . VAL A 1 131 ? 28.828 1.702 -39.396 1.00 88.31 131 VAL A C 1
ATOM 1018 O O . VAL A 1 131 ? 29.867 2.105 -39.920 1.00 88.31 131 VAL A O 1
ATOM 1021 N N . TYR A 1 132 ? 28.044 0.791 -39.980 1.00 87.38 132 TYR A N 1
ATOM 1022 C CA . TYR A 1 132 ? 28.352 0.204 -41.282 1.00 87.38 132 TYR A CA 1
ATOM 1023 C C . TYR A 1 132 ? 28.358 1.255 -42.403 1.00 87.38 132 TYR A C 1
ATOM 1025 O O . TYR A 1 132 ? 29.341 1.366 -43.136 1.00 87.38 132 TYR A O 1
ATOM 1033 N N . VAL A 1 133 ? 27.308 2.079 -42.502 1.00 89.31 133 VAL A N 1
ATOM 1034 C CA . VAL A 1 133 ? 27.222 3.148 -43.513 1.00 89.31 133 VAL A CA 1
ATOM 1035 C C . VAL A 1 133 ? 28.335 4.178 -43.323 1.00 89.31 133 VAL A C 1
ATOM 1037 O O . VAL A 1 133 ? 28.978 4.566 -44.296 1.00 89.31 133 VAL A O 1
ATOM 1040 N N . ALA A 1 134 ? 28.630 4.577 -42.083 1.00 88.25 134 ALA A N 1
ATOM 1041 C CA . ALA A 1 134 ? 29.731 5.491 -41.789 1.00 88.25 134 ALA A CA 1
ATOM 1042 C C . ALA A 1 134 ? 31.095 4.911 -42.208 1.00 88.25 134 ALA A C 1
ATOM 1044 O O . ALA A 1 134 ? 31.916 5.625 -42.785 1.00 88.25 134 ALA A O 1
ATOM 1045 N N . GLY A 1 135 ? 31.322 3.613 -41.979 1.00 87.50 135 GLY A N 1
ATOM 1046 C CA . GLY A 1 135 ? 32.534 2.912 -42.402 1.00 87.50 135 GLY A CA 1
ATOM 1047 C C . GLY A 1 135 ? 32.686 2.849 -43.922 1.00 87.50 135 GLY A C 1
ATOM 1048 O O . GLY A 1 135 ? 33.756 3.161 -44.447 1.00 87.50 135 GLY A O 1
ATOM 1049 N N . VAL A 1 136 ? 31.610 2.518 -44.642 1.00 89.94 136 VAL A N 1
ATOM 1050 C CA . VAL A 1 136 ? 31.604 2.485 -46.113 1.00 89.94 136 VAL A CA 1
ATOM 1051 C C . VAL A 1 136 ? 31.819 3.883 -46.694 1.00 89.94 136 VAL A C 1
ATOM 1053 O O . VAL A 1 136 ? 32.671 4.052 -47.565 1.00 89.94 136 VAL A O 1
ATOM 1056 N N . CYS A 1 137 ? 31.126 4.903 -46.183 1.00 87.44 137 CYS A N 1
ATOM 1057 C CA . CYS A 1 137 ? 31.326 6.290 -46.605 1.00 87.44 137 CYS A CA 1
ATOM 1058 C C . CYS A 1 137 ? 32.765 6.758 -46.356 1.00 87.44 137 CYS A C 1
ATOM 1060 O O . CYS A 1 137 ? 33.387 7.317 -47.256 1.00 87.44 137 CYS A O 1
ATOM 1062 N N . CYS A 1 138 ? 33.330 6.483 -45.177 1.00 85.31 138 CYS A N 1
ATOM 1063 C CA . CYS A 1 138 ? 34.718 6.823 -44.863 1.00 85.31 138 CYS A CA 1
ATOM 1064 C C . CYS A 1 138 ? 35.702 6.124 -45.819 1.00 85.31 138 CYS A C 1
ATOM 1066 O O . CYS A 1 138 ? 36.629 6.756 -46.327 1.00 85.31 138 CYS A O 1
ATOM 1068 N N . PHE A 1 139 ? 35.471 4.846 -46.139 1.00 83.44 139 PHE A N 1
ATOM 1069 C CA . PHE A 1 139 ? 36.290 4.104 -47.097 1.00 83.44 139 PHE A CA 1
ATOM 1070 C C . PHE A 1 139 ? 36.207 4.676 -48.520 1.00 83.44 139 PHE A C 1
ATOM 1072 O O . PHE A 1 139 ? 37.236 4.828 -49.177 1.00 83.44 139 PHE A O 1
ATOM 1079 N N . VAL A 1 140 ? 35.009 5.031 -48.993 1.00 83.69 140 VAL A N 1
ATOM 1080 C CA . VAL A 1 140 ? 34.803 5.609 -50.332 1.00 83.69 140 VAL A CA 1
ATOM 1081 C C . VAL A 1 140 ? 35.413 7.008 -50.436 1.00 83.69 140 VAL A C 1
ATOM 1083 O O . VAL A 1 140 ? 36.131 7.280 -51.397 1.00 83.69 140 VAL A O 1
ATOM 1086 N N . VAL A 1 141 ? 35.199 7.871 -49.437 1.00 79.81 141 VAL A N 1
ATOM 1087 C CA . VAL A 1 141 ? 35.796 9.217 -49.385 1.00 79.81 141 VAL A CA 1
ATOM 1088 C C . VAL A 1 141 ? 37.314 9.121 -49.407 1.00 79.81 141 VAL A C 1
ATOM 1090 O O . VAL A 1 141 ? 37.958 9.822 -50.187 1.00 79.81 141 VAL A O 1
ATOM 1093 N N . ARG A 1 142 ? 37.878 8.198 -48.618 1.00 74.12 142 ARG A N 1
ATOM 1094 C CA . ARG A 1 142 ? 39.313 7.934 -48.615 1.00 74.12 142 ARG A CA 1
ATOM 1095 C C . ARG A 1 142 ? 39.764 7.449 -49.992 1.00 74.12 142 ARG A C 1
ATOM 1097 O O . ARG A 1 142 ? 40.614 8.077 -50.594 1.00 74.12 142 ARG A O 1
ATOM 1104 N N . ARG A 1 143 ? 39.144 6.425 -50.579 1.00 72.69 143 ARG A N 1
ATOM 1105 C CA . ARG A 1 143 ? 39.507 5.925 -51.919 1.00 72.69 143 ARG A CA 1
ATOM 1106 C C . ARG A 1 143 ? 39.445 7.001 -53.016 1.00 72.69 143 ARG A C 1
ATOM 1108 O O . ARG A 1 143 ? 40.273 6.971 -53.918 1.00 72.69 143 ARG A O 1
ATOM 1115 N N . SER A 1 144 ? 38.523 7.958 -52.922 1.00 63.59 144 SER A N 1
ATOM 1116 C CA . SER A 1 144 ? 38.403 9.065 -53.880 1.00 63.59 144 SER A CA 1
ATOM 1117 C C . SER A 1 144 ? 39.471 10.154 -53.711 1.00 63.59 144 SER A C 1
ATOM 1119 O O . SER A 1 144 ? 39.734 10.877 -54.664 1.00 63.59 144 SER A O 1
ATOM 1121 N N . THR A 1 145 ? 40.101 10.271 -52.536 1.00 60.62 145 THR A N 1
ATOM 1122 C CA . THR A 1 145 ? 41.196 11.230 -52.280 1.00 60.62 145 THR A CA 1
ATOM 1123 C C . THR A 1 145 ? 42.582 10.691 -52.640 1.00 60.62 145 THR A C 1
ATOM 1125 O O . THR A 1 145 ? 43.503 11.481 -52.767 1.00 60.62 145 THR A O 1
ATOM 1128 N N . TYR A 1 146 ? 42.746 9.374 -52.821 1.00 57.56 146 TYR A N 1
ATOM 1129 C CA . TYR A 1 146 ? 44.001 8.768 -53.309 1.00 57.56 146 TYR A CA 1
ATOM 1130 C C . TYR A 1 146 ? 44.035 8.598 -54.843 1.00 57.56 146 TYR A C 1
ATOM 1132 O O . TYR A 1 146 ? 45.005 8.059 -55.368 1.00 57.56 146 TYR A O 1
ATOM 1140 N N . PHE A 1 147 ? 42.973 8.992 -55.556 1.00 53.16 147 PHE A N 1
ATOM 1141 C CA . PHE A 1 147 ? 42.852 8.866 -57.019 1.00 53.16 147 PHE A CA 1
ATOM 1142 C C . PHE A 1 147 ? 42.791 10.227 -57.747 1.00 53.16 147 PHE A C 1
ATOM 1144 O O . PHE A 1 147 ? 42.587 10.261 -58.959 1.00 53.16 147 PHE A O 1
ATOM 1151 N N . LEU A 1 148 ? 42.967 11.326 -57.005 1.00 49.94 148 LEU A N 1
ATOM 1152 C CA . LEU A 1 148 ? 43.223 12.693 -57.478 1.00 49.94 148 LEU A CA 1
ATOM 1153 C C . LEU A 1 148 ? 44.647 13.078 -57.063 1.00 49.94 148 LEU A C 1
ATOM 1155 O O .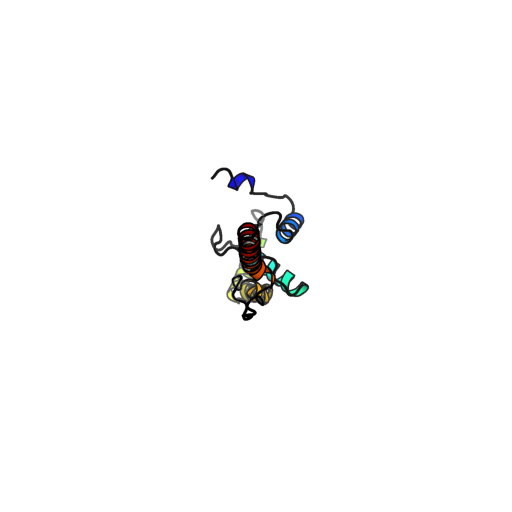 LEU A 1 148 ? 45.295 13.809 -57.840 1.00 49.94 148 LEU A O 1
#

Sequence (148 aa):
MGHLMKQLYVGPSIPEGVMGMYNGTWAYTTITRTLHYFLDAHFAQVGSCKLYIASSGFFGASSLSFAFPRGSTLKAEVDRVILRLHDFGLIEHLLQGQVRNSSECLKPVGSSLSRAERPLSISDYFGVLYVYVAGVCCFVVRRSTYFL

Organism: Portunus trituberculatus (NCBI:txid210409)

Radius of gyration: 28.31 Å; chains: 1; bounding box: 68×36×85 Å

Foldseek 3Di:
DVVVVVQDDPDPDVVVLVVCQLVVVHDHDDQVLVVLLVQLVVCVVPVDASDEDDPDHPDPRDDDDDDDPPPDPVCVVVVVVVVVCVVVVVVVVVSCVSRVCSVVNHQPPPPPPDPPPPPPDVVVCVVVVVVVVVVVVVVVVVVVVVVD

Secondary structure (DSSP, 8-state):
-HHHHTT----S-HHHHHHHHHHTSS-----HHHHHHHHHHHHHHHSS------SS-SSSSPPP-----TT-THHHHHHHHHHHHHHTTHHHHHHHHHTSTHHHHTS-TT-SS--------HHHHHHHHHHHHHHHHHHHHHHHHS--